Protein AF-A0A354FH85-F1 (afdb_monomer)

Mean predicted aligned error: 15.98 Å

Radius of gyration: 29.16 Å; Cα contacts (8 Å, |Δi|>4): 61; chains: 1; bounding box: 25×28×100 Å

Solvent-accessible surface area (backbone atoms only — not comparable to full-atom values): 5480 Å² total; per-residue (Å²): 138,82,84,85,76,74,78,86,79,82,78,80,78,76,78,76,74,73,72,72,74,76,73,74,75,82,76,59,66,60,50,80,43,77,68,77,86,65,92,57,92,74,86,70,80,90,74,64,70,64,58,38,60,64,59,69,58,59,94,87,63,72,68,44,75,47,84,49,103,76,34,38,38,42,32,73,105

Sequence (77 aa):
MELGKVPPKFIRTRKASKSAGRKRKPMPSSVMVEVKSTKSGSGRASVPKEVFQILKVNAGEKLSFSLKPSKVVITRS

pLDDT: mean 71.04, std 8.92, range [49.94, 84.31]

Structure (mmCIF, N/CA/C/O backbone):
data_AF-A0A354FH85-F1
#
_entry.id   AF-A0A354FH85-F1
#
loop_
_atom_site.group_PDB
_atom_site.id
_atom_site.type_symbol
_atom_site.label_atom_id
_atom_site.label_alt_id
_atom_site.label_comp_id
_atom_site.label_asym_id
_atom_site.label_entity_id
_atom_site.label_seq_id
_atom_site.pdbx_PDB_ins_code
_atom_site.Cartn_x
_atom_site.Cartn_y
_atom_site.Cartn_z
_atom_site.occupancy
_atom_site.B_iso_or_equiv
_atom_site.auth_seq_id
_atom_site.auth_comp_id
_atom_site.auth_asym_id
_atom_site.auth_atom_id
_atom_site.pdbx_PDB_model_num
ATOM 1 N N . MET A 1 1 ? 11.801 15.746 -81.434 1.00 49.94 1 MET A N 1
ATOM 2 C CA . MET A 1 1 ? 11.086 15.643 -80.147 1.00 49.94 1 MET A CA 1
ATOM 3 C C . MET A 1 1 ? 11.408 14.279 -79.586 1.00 49.94 1 MET A C 1
ATOM 5 O O . MET A 1 1 ? 11.046 13.336 -80.252 1.00 49.94 1 MET A O 1
ATOM 9 N N . GLU A 1 2 ? 12.079 14.162 -78.444 1.00 54.03 2 GLU A N 1
ATOM 10 C CA . GLU A 1 2 ? 12.073 12.923 -77.649 1.00 54.03 2 GLU A CA 1
ATOM 11 C C . GLU A 1 2 ? 12.253 13.334 -76.179 1.00 54.03 2 GLU A C 1
ATOM 13 O O . GLU A 1 2 ? 13.342 13.684 -75.725 1.00 54.03 2 GLU A O 1
ATOM 18 N N . LEU A 1 3 ? 11.132 13.420 -75.458 1.00 60.75 3 LEU A N 1
ATOM 19 C CA . LEU A 1 3 ? 11.082 13.742 -74.034 1.00 60.75 3 LEU A CA 1
ATOM 20 C C . LEU A 1 3 ? 11.425 12.471 -73.252 1.00 60.75 3 LEU A C 1
ATOM 22 O O . LEU A 1 3 ? 10.538 11.680 -72.933 1.00 60.75 3 LEU A O 1
ATOM 26 N N . GLY A 1 4 ? 12.702 12.289 -72.918 1.00 60.12 4 GLY A N 1
ATOM 27 C CA . GLY A 1 4 ? 13.155 11.255 -71.987 1.00 60.12 4 GLY A CA 1
ATOM 28 C C . GLY A 1 4 ? 12.619 11.503 -70.573 1.00 60.12 4 GLY A C 1
ATOM 29 O O . GLY A 1 4 ? 13.326 12.017 -69.709 1.00 60.12 4 GLY A O 1
ATOM 30 N N . LYS A 1 5 ? 11.345 11.175 -70.333 1.00 63.34 5 LYS A N 1
ATOM 31 C CA . LYS A 1 5 ? 10.703 11.239 -69.015 1.00 63.34 5 LYS A CA 1
ATOM 32 C C . LYS A 1 5 ? 11.253 10.119 -68.140 1.00 63.34 5 LYS A C 1
ATOM 34 O O . LYS A 1 5 ? 10.796 8.981 -68.199 1.00 63.34 5 LYS A O 1
ATOM 39 N N . VAL A 1 6 ? 12.221 10.454 -67.295 1.00 66.38 6 VAL A N 1
ATOM 40 C CA . VAL A 1 6 ? 12.623 9.589 -66.184 1.00 66.38 6 VAL A CA 1
ATOM 41 C C . VAL A 1 6 ? 11.414 9.440 -65.246 1.00 66.38 6 VAL A C 1
ATOM 43 O O . VAL A 1 6 ? 10.847 10.458 -64.838 1.00 66.38 6 VAL A O 1
ATOM 46 N N . PRO A 1 7 ? 10.972 8.216 -64.902 1.00 67.19 7 PRO A N 1
ATOM 47 C CA . PRO A 1 7 ? 9.822 8.045 -64.027 1.00 67.19 7 PRO A CA 1
ATOM 48 C C . PRO A 1 7 ? 10.150 8.543 -62.609 1.00 67.19 7 PRO A C 1
ATOM 50 O O . PRO A 1 7 ? 11.266 8.325 -62.120 1.00 67.19 7 PRO A O 1
ATOM 53 N N . PRO A 1 8 ? 9.205 9.207 -61.917 1.00 68.19 8 PRO A N 1
ATOM 54 C CA . PRO A 1 8 ? 9.443 9.716 -60.576 1.00 68.19 8 PRO A CA 1
ATOM 55 C C . PRO A 1 8 ? 9.689 8.552 -59.610 1.00 68.19 8 PRO A C 1
ATOM 57 O O . PRO A 1 8 ? 8.823 7.705 -59.383 1.00 68.19 8 PRO A O 1
ATOM 60 N N . LYS A 1 9 ? 10.884 8.509 -59.013 1.00 68.44 9 LYS A N 1
ATOM 61 C CA . LYS A 1 9 ? 11.201 7.576 -57.926 1.00 68.44 9 LYS A CA 1
ATOM 62 C C . LYS A 1 9 ? 10.457 8.021 -56.667 1.00 68.44 9 LYS A C 1
ATOM 64 O O . LYS A 1 9 ? 10.907 8.911 -55.951 1.00 68.44 9 LYS A O 1
ATOM 69 N N . PHE A 1 10 ? 9.323 7.385 -56.385 1.00 65.38 10 PHE A N 1
ATOM 70 C C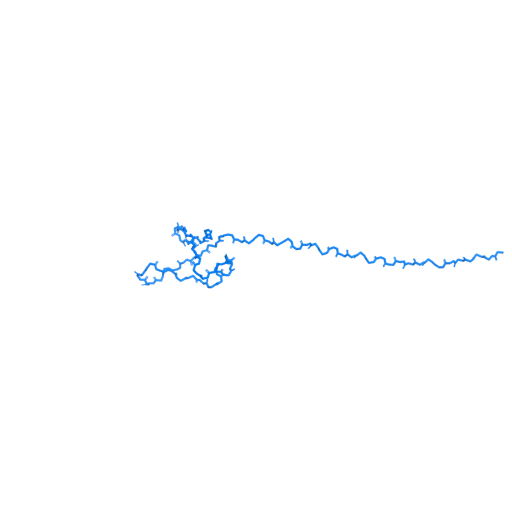A . PHE A 1 10 ? 8.616 7.530 -55.112 1.00 65.38 10 PHE A CA 1
ATOM 71 C C . PHE A 1 10 ? 9.434 6.883 -53.988 1.00 65.38 10 PHE A C 1
ATOM 73 O O . PHE A 1 10 ? 9.296 5.698 -53.683 1.00 65.38 10 PHE A O 1
ATOM 80 N N . ILE A 1 11 ? 10.304 7.666 -53.352 1.00 69.12 11 ILE A N 1
ATOM 81 C CA . ILE A 1 11 ? 10.993 7.242 -52.134 1.00 69.12 11 ILE A CA 1
ATOM 82 C C . ILE A 1 11 ? 9.979 7.324 -50.992 1.00 69.12 11 ILE A C 1
ATOM 84 O O . ILE A 1 11 ? 9.721 8.388 -50.430 1.00 69.12 11 ILE A O 1
ATOM 88 N N . ARG A 1 12 ? 9.377 6.183 -50.650 1.00 66.25 12 ARG A N 1
ATOM 89 C CA . ARG A 1 12 ? 8.503 6.055 -49.480 1.00 66.25 12 ARG A CA 1
ATOM 90 C C . ARG A 1 12 ? 9.362 6.123 -48.217 1.00 66.25 12 ARG A C 1
ATOM 92 O O . ARG A 1 12 ? 9.821 5.101 -47.709 1.00 66.25 12 ARG A O 1
ATOM 99 N N . THR A 1 13 ? 9.585 7.328 -47.704 1.00 67.12 13 THR A N 1
ATOM 100 C CA . THR A 1 13 ? 10.208 7.522 -46.395 1.00 67.12 13 THR A CA 1
ATOM 101 C C . THR A 1 13 ? 9.262 6.975 -45.326 1.00 67.12 13 THR A C 1
ATOM 103 O O . THR A 1 13 ? 8.193 7.519 -45.049 1.00 67.12 13 THR A O 1
ATOM 106 N N . ARG A 1 14 ? 9.617 5.836 -44.721 1.00 66.06 14 ARG A N 1
ATOM 107 C CA . ARG A 1 14 ? 8.923 5.375 -43.516 1.00 66.06 14 ARG A CA 1
ATOM 108 C C . ARG A 1 14 ? 9.319 6.334 -42.400 1.00 66.06 14 ARG A C 1
ATOM 110 O O . ARG A 1 14 ? 10.470 6.324 -41.971 1.00 66.06 14 ARG A O 1
ATOM 117 N N . LYS A 1 15 ? 8.390 7.172 -41.928 1.00 65.44 15 LYS A N 1
ATOM 118 C CA . LYS A 1 15 ? 8.582 7.871 -40.654 1.00 65.44 15 LYS A CA 1
ATOM 119 C C . LYS A 1 15 ? 8.754 6.790 -39.591 1.00 65.44 15 LYS A C 1
ATOM 121 O O . LYS A 1 15 ? 7.798 6.084 -39.280 1.00 65.44 15 LYS A O 1
ATOM 126 N N . ALA A 1 16 ? 9.968 6.642 -39.068 1.00 64.06 16 ALA A N 1
ATOM 127 C CA . ALA A 1 16 ? 10.179 5.889 -37.848 1.00 64.06 16 ALA A CA 1
ATOM 128 C C . ALA A 1 16 ? 9.313 6.565 -36.784 1.00 64.06 16 ALA A C 1
ATOM 130 O O . ALA A 1 16 ? 9.553 7.718 -36.415 1.00 64.06 16 ALA A O 1
ATOM 131 N N . SER A 1 17 ? 8.250 5.886 -36.353 1.00 62.44 17 SER A N 1
ATOM 132 C CA . SER A 1 17 ? 7.508 6.297 -35.175 1.00 62.44 17 SER A CA 1
ATOM 133 C C . SER A 1 17 ? 8.528 6.339 -34.047 1.00 62.44 17 SER A C 1
ATOM 135 O O . SER A 1 17 ? 8.994 5.286 -33.610 1.00 62.44 17 SER A O 1
ATOM 137 N N . LYS A 1 18 ? 8.926 7.541 -33.611 1.00 59.44 18 LYS A N 1
ATOM 138 C CA . LYS A 1 18 ? 9.602 7.707 -32.327 1.00 59.44 18 LYS A CA 1
ATOM 139 C C . LYS A 1 18 ? 8.671 7.032 -31.336 1.00 59.44 18 LYS A C 1
ATOM 141 O O . LYS A 1 18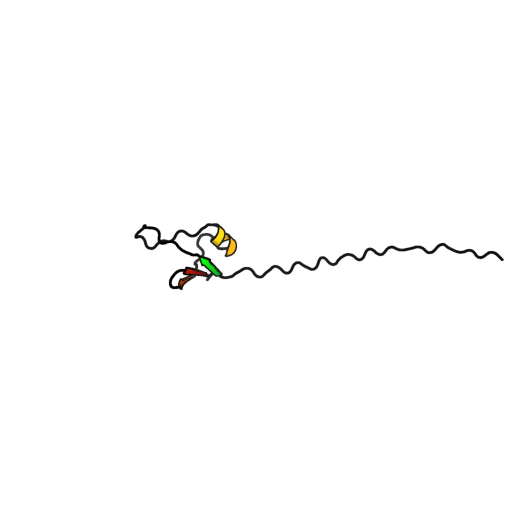 ? 7.582 7.548 -31.096 1.00 59.44 18 LYS A O 1
ATOM 146 N N . SER A 1 19 ? 9.042 5.845 -30.858 1.00 59.44 19 SER A N 1
ATOM 147 C CA . SER A 1 19 ? 8.333 5.192 -29.771 1.00 59.44 19 SER A CA 1
ATOM 148 C C . SER A 1 19 ? 8.323 6.228 -28.665 1.00 59.44 19 SER A C 1
ATOM 150 O O . SER A 1 19 ? 9.386 6.540 -28.123 1.00 59.44 19 SER A O 1
ATOM 152 N N . ALA A 1 20 ? 7.173 6.869 -28.444 1.00 58.12 20 ALA A N 1
ATOM 153 C CA . ALA A 1 20 ? 7.026 7.866 -27.407 1.00 58.12 20 ALA A CA 1
ATOM 154 C C . ALA A 1 20 ? 7.487 7.165 -26.138 1.00 58.12 20 ALA A C 1
ATOM 156 O O . ALA A 1 20 ? 6.853 6.196 -25.716 1.00 58.12 20 ALA A O 1
ATOM 157 N N . GLY A 1 21 ? 8.671 7.549 -25.646 1.00 59.34 21 GLY A N 1
ATOM 158 C CA . GLY A 1 21 ? 9.329 6.883 -24.537 1.00 59.34 21 GLY A CA 1
ATOM 159 C C . GLY A 1 21 ? 8.302 6.797 -23.432 1.00 59.34 21 GLY A C 1
ATOM 160 O O . GLY A 1 21 ? 7.863 7.833 -22.933 1.00 59.34 21 GLY A O 1
ATOM 161 N N . ARG A 1 22 ? 7.822 5.577 -23.166 1.00 59.28 22 ARG A N 1
ATOM 162 C CA . ARG A 1 22 ? 6.715 5.327 -22.252 1.00 59.28 22 ARG A CA 1
ATOM 163 C C . ARG A 1 22 ? 7.167 5.890 -20.919 1.00 59.28 22 ARG A C 1
ATOM 165 O O . ARG A 1 22 ? 7.994 5.270 -20.251 1.00 59.28 22 ARG A O 1
ATOM 172 N N . LYS A 1 23 ? 6.710 7.102 -20.580 1.00 63.66 23 LYS A N 1
ATOM 173 C CA . LYS A 1 23 ? 7.066 7.747 -19.320 1.00 63.66 23 LYS A CA 1
ATOM 174 C C . LYS A 1 23 ? 6.679 6.746 -18.244 1.00 63.66 23 LYS A C 1
ATOM 176 O O . LYS A 1 23 ? 5.508 6.373 -18.143 1.00 63.66 23 LYS A O 1
ATOM 181 N N . ARG A 1 24 ? 7.679 6.212 -17.535 1.00 62.50 24 ARG A N 1
ATOM 182 C CA . ARG A 1 24 ? 7.445 5.284 -16.430 1.00 62.50 24 ARG A CA 1
ATOM 183 C C . ARG A 1 24 ? 6.528 6.032 -15.474 1.00 62.50 24 ARG A C 1
ATOM 185 O O . ARG A 1 24 ? 6.902 7.102 -15.000 1.00 62.50 24 ARG A O 1
ATOM 192 N N . LYS A 1 25 ? 5.304 5.527 -15.282 1.00 69.94 25 LYS A N 1
ATOM 193 C CA . LYS A 1 25 ? 4.400 6.106 -14.290 1.00 69.94 25 LYS A CA 1
ATOM 194 C C . LYS A 1 25 ? 5.163 6.114 -12.959 1.00 69.94 25 LYS A C 1
ATOM 196 O O . LYS A 1 25 ? 5.762 5.081 -12.639 1.00 69.94 25 LYS A O 1
ATOM 201 N N . PRO A 1 26 ? 5.218 7.250 -12.242 1.00 66.38 26 PRO A N 1
ATOM 202 C CA . PRO A 1 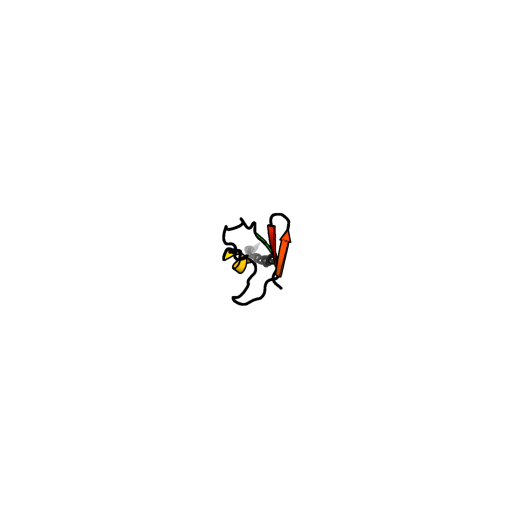26 ? 5.876 7.291 -10.947 1.00 66.38 26 PRO A CA 1
ATOM 203 C C . PRO A 1 26 ? 5.233 6.227 -10.059 1.00 66.38 26 PRO A C 1
ATOM 205 O O . PRO A 1 26 ? 4.008 6.093 -10.025 1.00 66.38 26 PRO A O 1
ATOM 208 N N . MET A 1 27 ? 6.070 5.400 -9.435 1.00 65.38 27 MET A N 1
ATOM 209 C CA . MET A 1 27 ? 5.574 4.349 -8.557 1.00 65.38 27 MET A CA 1
ATOM 210 C C . MET A 1 27 ? 5.011 4.974 -7.278 1.00 65.38 27 MET A C 1
ATOM 212 O O . MET A 1 27 ? 5.550 5.981 -6.813 1.00 65.38 27 MET A O 1
ATOM 216 N N . PRO A 1 28 ? 3.933 4.405 -6.717 1.00 69.31 28 PRO A N 1
ATOM 217 C CA . PRO A 1 28 ? 3.358 4.903 -5.478 1.00 69.31 28 PRO A CA 1
ATOM 218 C C . PRO A 1 28 ? 4.336 4.688 -4.316 1.00 69.31 28 PRO A C 1
ATOM 220 O O . PRO A 1 28 ? 4.870 3.597 -4.134 1.00 69.31 28 PRO A O 1
ATOM 223 N N . SER A 1 29 ? 4.562 5.735 -3.522 1.00 71.25 29 SER A N 1
ATOM 224 C CA . SER A 1 29 ? 5.375 5.690 -2.296 1.00 71.25 29 SER A CA 1
ATOM 225 C C . SER A 1 29 ? 4.596 5.189 -1.074 1.00 71.25 29 SER A C 1
ATOM 227 O O . SER A 1 29 ? 5.190 4.898 -0.034 1.00 71.25 29 SER A O 1
ATOM 229 N N . SER A 1 30 ? 3.270 5.089 -1.192 1.00 74.44 30 SER A N 1
ATOM 230 C CA . SER A 1 30 ? 2.368 4.662 -0.129 1.00 74.44 30 SER A CA 1
ATOM 231 C C . SER A 1 30 ? 1.262 3.755 -0.659 1.00 74.44 30 SER A C 1
ATOM 233 O O . SER A 1 30 ? 0.795 3.904 -1.791 1.00 74.44 30 SER A O 1
ATOM 235 N N . VAL A 1 31 ? 0.838 2.806 0.175 1.00 77.12 31 VAL A N 1
ATOM 236 C CA . VAL A 1 31 ? -0.300 1.924 -0.102 1.00 77.12 31 VAL A CA 1
ATOM 237 C C . VAL A 1 31 ? -1.250 1.971 1.086 1.00 77.12 31 VAL A C 1
ATOM 239 O O . VAL A 1 31 ? -0.840 1.880 2.244 1.00 77.12 31 VAL A O 1
ATOM 242 N N . MET A 1 32 ? -2.538 2.134 0.792 1.00 72.81 32 MET A N 1
ATOM 243 C CA . MET A 1 32 ? -3.600 2.045 1.785 1.00 72.81 32 MET A CA 1
ATOM 244 C C . MET A 1 32 ? -4.095 0.607 1.840 1.00 72.81 32 MET A C 1
ATOM 246 O O . MET A 1 32 ? -4.545 0.072 0.828 1.00 72.81 32 MET A O 1
ATOM 250 N N . VAL A 1 33 ? -4.026 0.001 3.020 1.00 72.00 33 VAL A N 1
ATOM 251 C CA . VAL A 1 33 ? -4.523 -1.353 3.255 1.00 72.00 33 VAL A CA 1
ATOM 252 C C . VAL A 1 33 ? -5.694 -1.264 4.222 1.00 72.00 33 VAL A C 1
ATOM 254 O O . VAL A 1 33 ? -5.594 -0.685 5.308 1.00 72.00 33 VAL A O 1
ATOM 257 N N . GLU A 1 34 ? -6.830 -1.815 3.807 1.00 68.94 34 GLU A N 1
ATOM 258 C CA . GLU A 1 34 ? -7.962 -2.032 4.695 1.00 68.94 34 GLU A CA 1
ATOM 259 C C . GLU A 1 34 ? -7.683 -3.301 5.498 1.00 68.94 34 GLU A C 1
ATOM 261 O O . GLU A 1 34 ? -7.680 -4.413 4.970 1.00 68.94 34 GLU A O 1
ATOM 266 N N . VAL A 1 35 ? -7.347 -3.119 6.772 1.00 65.69 35 VAL A N 1
ATOM 267 C CA . VAL A 1 35 ? -6.970 -4.223 7.650 1.00 65.69 35 VAL A CA 1
ATOM 268 C C . VAL A 1 35 ? -8.210 -4.640 8.422 1.00 65.69 35 VAL A C 1
ATOM 270 O O . VAL A 1 35 ? -8.673 -3.924 9.306 1.00 65.69 35 VAL A O 1
ATOM 273 N N . LYS A 1 36 ? -8.756 -5.810 8.090 1.00 64.12 36 LYS A N 1
ATOM 274 C CA . LYS A 1 36 ? -9.750 -6.466 8.944 1.00 64.12 36 LYS A CA 1
ATOM 275 C C . LYS A 1 36 ? -9.026 -6.940 10.199 1.00 64.12 36 LYS A C 1
ATOM 277 O O . LYS A 1 36 ? -8.011 -7.627 10.081 1.00 64.12 36 LYS A O 1
ATOM 282 N N . SER A 1 37 ? -9.500 -6.551 11.384 1.00 62.00 37 SER A N 1
ATOM 283 C CA . SER A 1 37 ? -8.852 -6.979 12.623 1.00 62.00 37 SER A CA 1
ATOM 284 C C . SER A 1 37 ? -8.917 -8.504 12.714 1.00 62.00 37 SER A C 1
ATOM 286 O O . SER A 1 37 ? -9.983 -9.120 12.700 1.00 62.00 37 SER A O 1
ATOM 288 N N . THR A 1 38 ? -7.755 -9.146 12.731 1.00 60.88 38 THR A N 1
ATOM 289 C CA . THR A 1 38 ? -7.676 -10.574 13.011 1.00 60.88 38 THR A CA 1
ATOM 290 C C . THR A 1 38 ? -7.723 -10.751 14.524 1.00 60.88 38 THR A C 1
ATOM 292 O O . THR A 1 38 ? -7.075 -10.013 15.262 1.00 60.88 38 THR A O 1
ATOM 295 N N . LYS A 1 39 ? -8.471 -11.754 15.005 1.00 60.31 39 LYS A N 1
ATOM 296 C CA . LYS A 1 39 ? -8.662 -12.101 16.434 1.00 60.31 39 LYS A CA 1
ATOM 297 C C . LYS A 1 39 ? -7.358 -12.481 17.174 1.00 60.31 39 LYS A C 1
ATOM 299 O O . LYS A 1 39 ? -7.379 -12.917 18.319 1.00 60.31 39 LYS A O 1
ATOM 304 N N . SER A 1 40 ? -6.211 -12.350 16.519 1.00 57.59 40 SER A N 1
ATOM 305 C CA . SER A 1 40 ? -4.885 -12.545 17.083 1.00 57.59 40 SER A CA 1
ATOM 306 C C . SER A 1 40 ? -4.535 -11.357 17.980 1.00 57.59 40 SER A C 1
ATOM 308 O O . SER A 1 40 ? -4.112 -10.312 17.489 1.00 57.59 40 SER A O 1
ATOM 310 N N . GLY A 1 41 ? -4.680 -11.525 19.297 1.00 56.00 41 GLY A N 1
ATOM 311 C CA . GLY A 1 41 ? -4.341 -10.539 20.338 1.00 56.00 41 GLY A CA 1
ATOM 312 C C . GLY A 1 41 ? -2.858 -10.137 20.426 1.00 56.00 41 GLY A C 1
ATOM 313 O O . GLY A 1 41 ? -2.412 -9.675 21.466 1.00 56.00 41 GLY A O 1
ATOM 314 N N . SER A 1 42 ? -2.080 -10.320 19.357 1.00 61.34 42 SER A N 1
ATOM 315 C CA . SER A 1 42 ? -0.648 -10.022 19.279 1.00 61.34 42 SER A CA 1
ATOM 316 C C . SER A 1 42 ? -0.326 -8.667 18.635 1.00 61.34 42 SER A C 1
ATOM 318 O O . SER A 1 42 ? 0.847 -8.360 18.447 1.00 61.34 42 SER A O 1
ATOM 320 N N . GLY A 1 43 ? -1.327 -7.857 18.261 1.00 65.44 43 GLY A N 1
ATOM 321 C CA . GLY A 1 43 ? -1.105 -6.548 17.623 1.00 65.44 43 GLY A CA 1
ATOM 322 C C . GLY A 1 43 ? -0.397 -6.626 16.262 1.00 65.44 43 GLY A C 1
ATOM 323 O O . GLY A 1 43 ? 0.084 -5.617 15.752 1.00 65.44 43 GLY A O 1
ATOM 324 N N . ARG A 1 44 ? -0.305 -7.824 15.670 1.00 70.31 44 ARG A N 1
ATOM 325 C CA . ARG A 1 44 ? 0.330 -8.069 14.371 1.00 70.31 44 ARG A CA 1
ATOM 326 C C . ARG A 1 44 ? -0.734 -8.133 13.280 1.0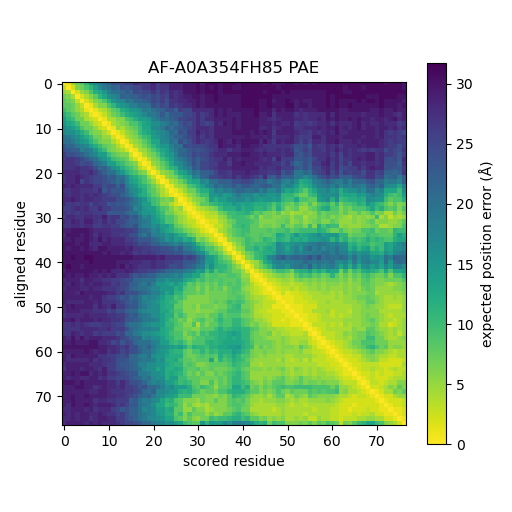0 70.31 44 ARG A C 1
ATOM 328 O O . ARG A 1 44 ? -1.684 -8.901 13.393 1.00 70.31 44 ARG A O 1
ATOM 335 N N . ALA A 1 45 ? -0.540 -7.361 12.214 1.00 72.19 45 ALA A N 1
ATOM 336 C CA . ALA A 1 45 ? -1.351 -7.422 11.002 1.00 72.19 45 ALA A CA 1
ATOM 337 C C . ALA A 1 45 ? -0.596 -8.187 9.908 1.00 72.19 45 ALA A C 1
ATOM 339 O O . ALA A 1 45 ? 0.577 -7.91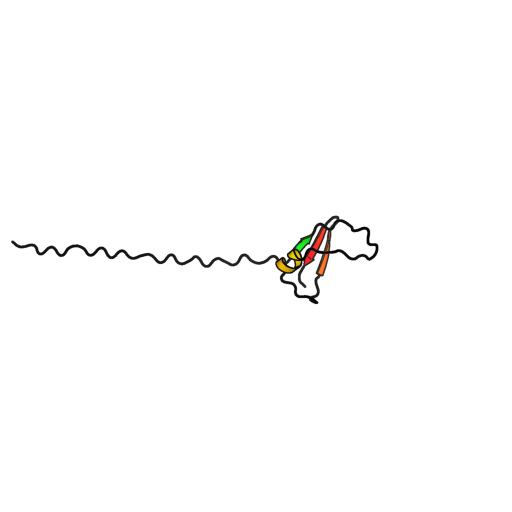5 9.650 1.00 72.19 45 ALA A O 1
ATOM 340 N N . SER A 1 46 ? -1.268 -9.139 9.259 1.00 74.31 46 SER A N 1
ATOM 341 C CA . SER A 1 46 ? -0.746 -9.752 8.037 1.00 74.31 46 SER A CA 1
ATOM 342 C C . SER A 1 46 ? -1.040 -8.830 6.858 1.00 74.31 46 SER A C 1
ATOM 344 O O . SER A 1 46 ? -2.176 -8.394 6.678 1.00 74.31 46 SER A O 1
ATOM 346 N N . VAL A 1 47 ? -0.012 -8.516 6.073 1.00 75.94 47 VAL A N 1
ATOM 347 C CA . VAL A 1 47 ? -0.127 -7.687 4.871 1.00 75.94 47 VAL A CA 1
ATOM 348 C C . VAL A 1 47 ? 0.122 -8.580 3.649 1.00 75.94 47 VAL A C 1
ATOM 350 O O . VAL A 1 47 ? 1.083 -9.355 3.670 1.00 75.94 47 VAL A O 1
ATOM 353 N N . PRO A 1 48 ? -0.705 -8.502 2.588 1.00 80.00 48 PRO A N 1
ATOM 354 C CA . PRO A 1 48 ? -0.508 -9.292 1.375 1.00 80.00 48 PRO A CA 1
ATOM 355 C C . PRO A 1 48 ? 0.853 -9.038 0.713 1.00 80.00 48 PRO A C 1
ATOM 357 O O . PRO A 1 48 ? 1.376 -7.919 0.741 1.00 80.00 48 PRO A O 1
ATOM 360 N N . LYS A 1 49 ? 1.416 -10.071 0.073 1.00 81.00 49 LYS A N 1
ATOM 361 C CA . LYS A 1 49 ? 2.734 -10.011 -0.592 1.00 81.00 49 LYS A CA 1
ATOM 362 C C . LYS A 1 49 ? 2.769 -8.961 -1.707 1.00 81.00 49 LYS A C 1
ATOM 364 O O . LYS A 1 49 ? 3.806 -8.348 -1.952 1.00 81.00 49 LYS A O 1
ATOM 369 N N . GLU A 1 50 ? 1.629 -8.717 -2.339 1.00 81.56 50 GLU A N 1
ATOM 370 C CA . GLU A 1 50 ? 1.436 -7.740 -3.407 1.00 81.56 50 GLU A CA 1
ATOM 371 C C . GLU A 1 50 ? 1.756 -6.318 -2.934 1.00 81.56 50 GLU A C 1
ATOM 373 O O . GLU A 1 50 ? 2.330 -5.535 -3.686 1.00 81.56 50 GLU A O 1
ATOM 378 N N . VAL A 1 51 ? 1.462 -5.986 -1.672 1.00 79.00 51 VAL A N 1
ATOM 379 C CA . VAL A 1 51 ? 1.765 -4.662 -1.103 1.00 79.00 51 VAL A CA 1
ATOM 380 C C . VAL A 1 51 ? 3.275 -4.430 -1.058 1.00 79.00 51 VAL A C 1
ATOM 382 O O . VAL A 1 51 ? 3.749 -3.358 -1.433 1.00 79.00 51 VAL A O 1
ATOM 385 N N . PHE A 1 52 ? 4.042 -5.454 -0.677 1.00 79.94 52 PHE A N 1
ATOM 386 C CA . PHE A 1 52 ? 5.504 -5.392 -0.670 1.00 79.94 52 PHE A CA 1
ATOM 387 C C . PHE A 1 52 ? 6.081 -5.283 -2.088 1.00 79.94 52 PHE A C 1
ATOM 389 O O . PHE A 1 52 ? 7.057 -4.560 -2.291 1.00 79.94 52 PHE A O 1
ATOM 396 N N . GLN A 1 53 ? 5.456 -5.928 -3.080 1.00 81.38 53 GLN A N 1
ATOM 397 C CA . GLN A 1 53 ? 5.844 -5.786 -4.489 1.00 81.38 53 GLN A CA 1
ATOM 398 C C . GLN A 1 53 ? 5.561 -4.378 -5.028 1.00 81.38 53 GLN A C 1
ATOM 400 O O . GLN A 1 53 ? 6.412 -3.804 -5.709 1.00 81.38 53 GLN A O 1
ATOM 405 N N . ILE A 1 54 ? 4.398 -3.804 -4.698 1.00 82.38 54 ILE A N 1
ATOM 406 C CA . ILE A 1 54 ? 4.011 -2.444 -5.105 1.00 82.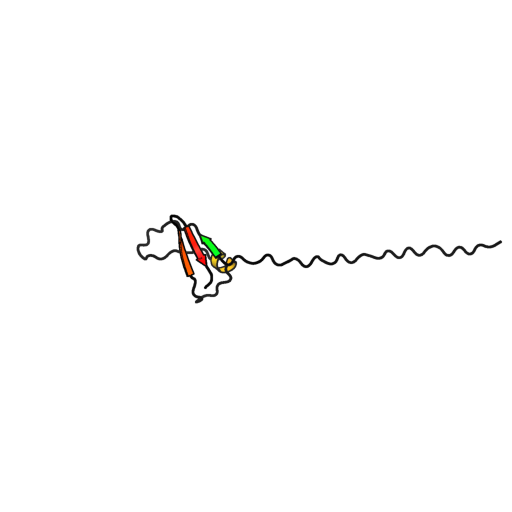38 54 ILE A CA 1
ATOM 407 C C . ILE A 1 54 ? 4.974 -1.410 -4.508 1.00 82.38 54 ILE A C 1
ATOM 409 O O . ILE A 1 54 ? 5.421 -0.510 -5.218 1.00 82.38 54 ILE A O 1
ATOM 413 N N . LEU A 1 55 ? 5.332 -1.566 -3.231 1.00 79.19 55 LEU A N 1
ATOM 414 C CA . LEU A 1 55 ? 6.241 -0.663 -2.517 1.00 79.19 55 LEU A CA 1
ATOM 415 C C . LEU A 1 55 ? 7.738 -0.966 -2.760 1.00 79.19 55 LEU A C 1
ATOM 417 O O . LEU A 1 55 ? 8.598 -0.203 -2.311 1.00 79.19 55 LEU A O 1
ATOM 421 N N . LYS A 1 56 ? 8.061 -2.049 -3.489 1.00 82.19 56 LYS A N 1
ATOM 422 C CA . LYS A 1 56 ? 9.428 -2.553 -3.731 1.00 82.19 56 LYS A CA 1
ATOM 423 C C . LYS A 1 56 ? 10.269 -2.625 -2.455 1.00 82.19 56 LYS A C 1
ATOM 425 O O . LYS A 1 56 ? 11.370 -2.069 -2.398 1.00 82.19 56 LYS A O 1
ATOM 430 N N . VAL A 1 57 ? 9.708 -3.268 -1.441 1.00 79.62 57 VAL A N 1
ATOM 431 C CA . VAL A 1 57 ? 10.316 -3.398 -0.117 1.00 79.62 57 VAL A CA 1
ATOM 432 C C . VAL A 1 57 ? 11.052 -4.724 -0.049 1.00 79.62 57 VAL A C 1
ATOM 434 O O . VAL A 1 57 ? 10.479 -5.765 -0.376 1.00 79.62 57 VAL A O 1
ATOM 437 N N . ASN A 1 58 ? 12.309 -4.693 0.379 1.00 80.31 58 ASN A N 1
ATOM 438 C CA . ASN A 1 58 ? 13.078 -5.913 0.609 1.00 80.31 58 ASN A CA 1
ATOM 439 C C . ASN A 1 58 ? 12.804 -6.488 2.004 1.00 80.31 58 ASN A C 1
ATOM 441 O O . ASN A 1 58 ? 12.414 -5.777 2.932 1.00 80.31 58 ASN A O 1
ATOM 445 N N . ALA A 1 59 ? 13.034 -7.791 2.174 1.00 77.00 59 ALA A N 1
ATOM 446 C CA . ALA A 1 59 ? 12.950 -8.416 3.489 1.00 77.00 59 ALA A CA 1
ATOM 447 C C . ALA A 1 59 ? 13.947 -7.748 4.454 1.00 77.00 59 ALA A C 1
ATOM 449 O O . ALA A 1 59 ? 15.133 -7.646 4.153 1.00 77.00 59 ALA A O 1
ATOM 450 N N . GLY A 1 60 ? 13.453 -7.281 5.603 1.00 79.38 60 GLY A N 1
ATOM 451 C CA . GLY A 1 60 ? 14.259 -6.583 6.611 1.00 79.38 60 GLY A CA 1
ATOM 452 C C . GLY A 1 60 ? 14.301 -5.056 6.476 1.00 79.38 60 GLY A C 1
ATOM 453 O O . GLY A 1 60 ? 14.821 -4.397 7.376 1.00 79.38 60 GLY A O 1
ATOM 454 N N . GLU A 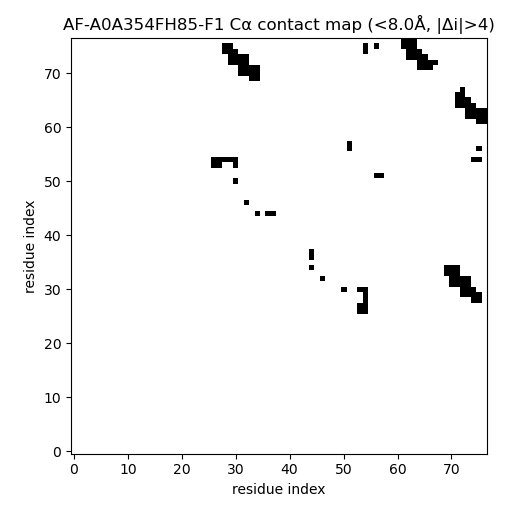1 61 ? 13.726 -4.467 5.420 1.00 82.25 61 GLU A N 1
ATOM 455 C CA . GLU A 1 61 ? 13.557 -3.011 5.347 1.00 82.25 61 GLU A CA 1
ATOM 456 C C . GLU A 1 61 ? 12.520 -2.521 6.369 1.00 82.25 61 GLU A C 1
ATOM 458 O O . GLU A 1 61 ? 11.472 -3.138 6.587 1.00 82.25 61 GLU A O 1
ATOM 463 N N . LYS A 1 62 ? 12.813 -1.380 7.001 1.00 81.44 62 LYS A N 1
ATOM 464 C CA . LYS A 1 62 ? 11.892 -0.726 7.933 1.00 81.44 62 LYS A CA 1
ATOM 465 C C . LYS A 1 62 ? 10.824 0.031 7.148 1.00 81.44 62 LYS A C 1
ATOM 467 O O . LYS A 1 62 ? 11.133 0.808 6.248 1.00 81.44 62 LYS A O 1
ATOM 472 N N . LEU A 1 63 ? 9.568 -0.168 7.531 1.00 82.56 63 LEU A N 1
ATOM 473 C CA . LEU A 1 63 ? 8.421 0.556 6.991 1.00 82.56 63 LEU A CA 1
ATOM 474 C C . LEU A 1 63 ? 7.824 1.452 8.067 1.00 82.56 63 LEU A C 1
ATOM 476 O O . LEU A 1 63 ? 7.765 1.070 9.237 1.00 82.56 63 LEU A O 1
ATOM 480 N N . SER A 1 64 ? 7.358 2.627 7.659 1.00 83.69 64 SER A N 1
ATOM 481 C CA . SER A 1 64 ? 6.534 3.481 8.506 1.00 83.69 64 SER A CA 1
ATOM 482 C C . SER A 1 64 ? 5.062 3.159 8.263 1.00 83.69 64 SER A C 1
ATOM 484 O O . SER 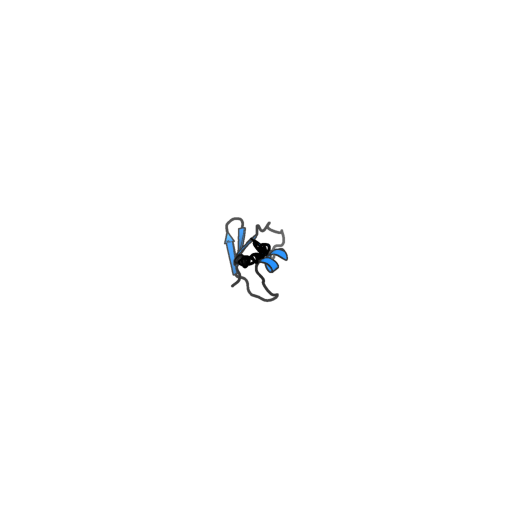A 1 64 ? 4.651 2.838 7.145 1.00 83.69 64 SER A O 1
ATOM 486 N N . PHE A 1 65 ? 4.255 3.215 9.320 1.00 83.19 65 PHE A N 1
ATOM 487 C CA . PHE A 1 65 ? 2.813 3.047 9.209 1.00 83.19 65 PHE A CA 1
ATOM 488 C C . PHE A 1 65 ? 2.079 4.142 9.975 1.00 83.19 65 PHE A C 1
ATOM 490 O O . PHE A 1 65 ? 2.509 4.576 11.041 1.00 83.19 65 PHE A O 1
ATOM 497 N N . SER A 1 66 ? 0.953 4.578 9.420 1.00 82.88 66 SER A N 1
ATOM 498 C CA . SER A 1 66 ? 0.036 5.524 10.048 1.00 82.88 66 SER A CA 1
ATOM 499 C C . SER A 1 66 ? -1.350 4.900 10.133 1.00 82.88 66 SER A C 1
ATOM 501 O O . SER A 1 66 ? -1.848 4.319 9.163 1.00 82.88 66 SER A O 1
ATOM 503 N N . LEU A 1 67 ? -1.968 5.012 11.306 1.00 81.56 67 LEU A N 1
ATOM 504 C CA . LEU A 1 67 ? -3.325 4.547 11.547 1.00 81.56 67 LEU A CA 1
ATOM 505 C C . LEU A 1 67 ? -4.310 5.677 11.241 1.00 81.56 67 LEU A C 1
ATOM 507 O O . LEU A 1 67 ? -4.253 6.753 11.830 1.00 81.56 67 LEU A O 1
ATOM 511 N N . LYS A 1 68 ? -5.234 5.411 10.323 1.00 82.19 68 LYS A N 1
ATOM 512 C CA . LYS A 1 68 ? -6.469 6.175 10.123 1.00 82.19 68 LYS A CA 1
ATOM 513 C C . LYS A 1 68 ? -7.634 5.365 10.713 1.00 82.19 68 LYS A C 1
ATOM 515 O O . LYS A 1 68 ? -7.494 4.150 10.841 1.00 82.19 68 LYS A O 1
ATOM 520 N N . PRO A 1 69 ? -8.795 5.982 11.011 1.00 75.94 69 PRO A N 1
ATOM 521 C CA . PRO A 1 69 ? -9.886 5.351 11.770 1.00 75.94 69 PRO A CA 1
ATOM 522 C C . PRO A 1 69 ? -10.322 3.953 11.301 1.00 75.94 69 PRO A C 1
ATOM 524 O O . PRO A 1 69 ? -10.795 3.158 12.102 1.00 75.94 69 PRO A O 1
ATOM 527 N N . SER A 1 70 ? -10.150 3.632 10.016 1.00 72.75 70 SER A N 1
ATOM 528 C CA . SER A 1 70 ? -10.494 2.317 9.448 1.00 72.75 70 SER A CA 1
ATOM 529 C C . SER A 1 70 ? -9.424 1.773 8.498 1.00 72.75 70 SER A C 1
ATOM 531 O O . SER A 1 70 ? -9.674 0.822 7.762 1.00 72.75 70 SER A O 1
ATOM 533 N N . LYS A 1 71 ? -8.256 2.424 8.413 1.00 79.62 71 LYS A N 1
ATOM 534 C CA . LYS A 1 71 ? -7.265 2.152 7.360 1.00 79.62 71 LYS A CA 1
ATOM 535 C C . LYS A 1 71 ? -5.852 2.267 7.899 1.00 79.62 71 LYS A C 1
ATOM 537 O O . LYS A 1 71 ? -5.553 3.187 8.654 1.00 79.62 71 LYS A O 1
ATOM 542 N N . VAL A 1 72 ? -4.969 1.395 7.431 1.00 81.19 72 VAL A N 1
ATOM 543 C CA . VAL A 1 72 ? -3.534 1.505 7.691 1.00 81.19 72 VAL A CA 1
ATOM 544 C C . VAL A 1 72 ? -2.871 2.039 6.429 1.00 81.19 72 VAL A C 1
ATOM 546 O O . VAL A 1 72 ? -3.054 1.493 5.339 1.00 81.19 72 VAL A O 1
ATOM 549 N N . VAL A 1 73 ? -2.134 3.137 6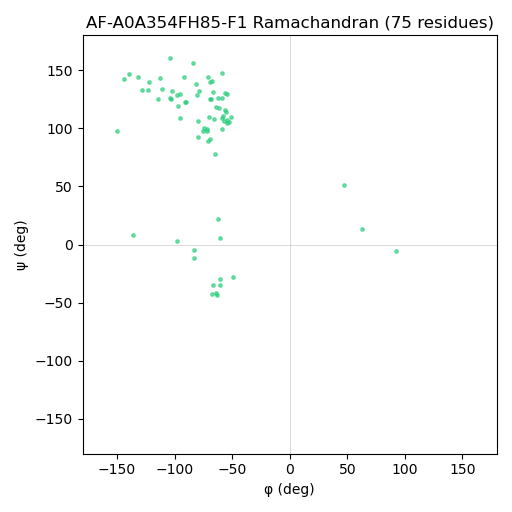.562 1.00 83.19 73 VAL A N 1
ATOM 550 C CA . VAL A 1 73 ? -1.294 3.673 5.489 1.00 83.19 73 VAL A CA 1
ATOM 551 C C . VAL A 1 73 ? 0.117 3.172 5.727 1.00 83.19 73 VAL A C 1
ATOM 553 O O . VAL A 1 73 ? 0.692 3.466 6.771 1.00 83.19 73 VAL A O 1
ATOM 556 N N . ILE A 1 74 ? 0.658 2.417 4.774 1.00 84.31 74 ILE A N 1
ATOM 557 C CA . ILE A 1 74 ? 2.029 1.910 4.824 1.00 84.31 74 ILE A CA 1
ATOM 558 C C . ILE A 1 74 ? 2.871 2.742 3.864 1.00 84.31 74 ILE A C 1
ATOM 560 O O . ILE A 1 74 ? 2.529 2.878 2.684 1.00 84.31 74 ILE A O 1
ATOM 564 N N . THR A 1 75 ? 3.963 3.295 4.376 1.00 81.88 75 THR A N 1
ATOM 565 C CA . THR A 1 75 ? 4.911 4.134 3.644 1.00 81.88 75 THR A CA 1
ATOM 566 C C . THR A 1 75 ? 6.304 3.538 3.723 1.00 81.88 75 THR A C 1
ATOM 568 O O . THR A 1 75 ? 6.741 3.035 4.763 1.00 81.88 75 THR A O 1
ATOM 571 N N . ARG A 1 76 ? 7.024 3.605 2.603 1.00 80.25 76 ARG A N 1
ATOM 572 C CA . ARG A 1 76 ? 8.457 3.323 2.606 1.00 80.25 76 ARG A CA 1
ATOM 573 C C . ARG A 1 76 ? 9.157 4.443 3.383 1.00 80.25 76 ARG A C 1
ATOM 575 O O . ARG A 1 76 ? 8.901 5.612 3.095 1.00 80.25 76 ARG A O 1
ATOM 582 N N . SER A 1 77 ? 9.938 4.074 4.400 1.00 68.31 77 SER A N 1
ATOM 583 C CA . SER A 1 77 ? 10.761 5.018 5.165 1.00 68.31 77 SER A CA 1
ATOM 584 C C . SER A 1 77 ? 12.016 5.417 4.400 1.00 68.31 77 SER A C 1
ATOM 586 O O . SER A 1 77 ? 12.412 4.672 3.475 1.00 68.31 77 SER A O 1
#

Secondary structure (DSSP, 8-state):
-----PPP----------------PPPPSEEEE--PPPS-TT-PPP--HHHHHHHTPPTT--EEEEEETTEEEEEE-

Nearest PDB structures (foldseek):
  1z0r-assembly1_B  TM=6.383E-01  e=1.573E+00  Bacillus subtilis
  2mrn-assembly1_B  TM=6.123E-01  e=2.047E+00  Escherichia coli K-12
  7z3o-assembly1_SK  TM=4.483E-01  e=5.865E+00  Thermochaetoides thermophila DSM 1495
  6hix-assembly1_Al  TM=3.137E-01  e=9.297E+00  Trypanosoma brucei brucei

Foldseek 3Di:
DDPPDDDDDPPPPDPPPPPPPPPPDPQDQKDKDQFDDDPPPPPDTDDDPVRCVSNVPDPPQDWDWDDDPGIIMIGRD